Protein AF-A0AA39A4P2-F1 (afdb_monomer_lite)

Organism: Vitis rotundifolia (NCBI:txid103349)

Structure (mmCIF, N/CA/C/O backbone):
data_AF-A0AA39A4P2-F1
#
_entry.id   AF-A0AA39A4P2-F1
#
loop_
_atom_site.group_PDB
_atom_site.id
_atom_site.type_symbol
_atom_site.label_atom_id
_atom_site.label_alt_id
_atom_site.label_comp_id
_atom_site.label_asym_id
_atom_site.label_entity_id
_atom_site.label_seq_id
_atom_site.pdbx_PDB_ins_code
_atom_site.Cartn_x
_atom_site.Cartn_y
_atom_site.Cartn_z
_atom_site.occupancy
_atom_site.B_iso_or_equiv
_atom_site.auth_seq_id
_atom_site.auth_comp_id
_atom_site.auth_asym_id
_atom_site.auth_atom_id
_atom_site.pdbx_PDB_model_num
ATOM 1 N N . MET A 1 1 ? -2.783 -10.469 8.523 1.00 58.12 1 MET A N 1
ATOM 2 C CA . MET A 1 1 ? -2.755 -9.019 8.217 1.00 58.12 1 MET A CA 1
ATOM 3 C C . MET A 1 1 ? -4.142 -8.378 8.127 1.00 58.12 1 MET A C 1
ATOM 5 O O . MET A 1 1 ? -4.598 -7.917 9.160 1.00 58.12 1 MET A O 1
ATOM 9 N N . ILE A 1 2 ? -4.886 -8.403 7.005 1.00 57.28 2 ILE A N 1
ATOM 10 C CA . ILE A 1 2 ? -6.237 -7.767 6.933 1.00 57.28 2 ILE A CA 1
ATOM 11 C C . ILE A 1 2 ? -7.222 -8.334 7.978 1.00 57.28 2 ILE A C 1
ATOM 13 O O . ILE A 1 2 ? -8.041 -7.609 8.536 1.00 57.28 2 ILE A O 1
ATOM 17 N N . ARG A 1 3 ? -7.123 -9.636 8.284 1.00 59.03 3 ARG A N 1
ATOM 18 C CA . ARG A 1 3 ? -7.961 -10.296 9.301 1.00 59.03 3 ARG A CA 1
ATOM 19 C C . ARG A 1 3 ? -7.641 -9.874 10.743 1.00 59.03 3 ARG A C 1
ATOM 21 O O . ARG A 1 3 ? -8.541 -9.903 11.569 1.00 59.03 3 ARG A O 1
ATOM 28 N N . GLU A 1 4 ? -6.407 -9.458 11.032 1.00 60.88 4 GLU A N 1
ATOM 29 C CA . GLU A 1 4 ? -5.951 -9.112 12.393 1.00 60.88 4 GLU A CA 1
ATOM 30 C C . GLU A 1 4 ? -6.353 -7.691 12.810 1.00 60.88 4 GLU A C 1
ATOM 32 O O . GLU A 1 4 ? -6.539 -7.425 13.996 1.00 60.88 4 GLU A O 1
ATOM 37 N N . LEU A 1 5 ? -6.576 -6.792 11.844 1.00 60.28 5 LEU A N 1
ATOM 38 C CA . LEU A 1 5 ? -7.056 -5.432 12.112 1.00 60.28 5 LEU A CA 1
ATOM 39 C C . LEU A 1 5 ? -8.483 -5.405 12.683 1.00 60.28 5 LEU A C 1
ATOM 41 O O . LEU A 1 5 ? -8.839 -4.479 13.400 1.00 60.28 5 LEU A O 1
ATOM 45 N N . LYS A 1 6 ? -9.304 -6.425 12.410 1.00 60.50 6 LYS A N 1
ATOM 46 C CA . LYS A 1 6 ? -10.720 -6.453 12.821 1.00 60.50 6 LYS A CA 1
ATOM 47 C C . LYS A 1 6 ? -10.954 -6.947 14.255 1.00 60.50 6 LYS A C 1
ATOM 49 O O . LYS A 1 6 ? -12.082 -6.903 14.734 1.00 60.50 6 LYS A O 1
ATOM 54 N N . THR A 1 7 ? -9.918 -7.429 14.940 1.00 60.94 7 THR A N 1
ATOM 55 C CA . THR A 1 7 ? -10.054 -8.185 16.200 1.00 60.94 7 THR A CA 1
ATOM 56 C C . THR A 1 7 ? -10.078 -7.338 17.479 1.00 60.94 7 THR A C 1
ATOM 58 O O . THR A 1 7 ? -10.344 -7.882 18.545 1.00 60.94 7 THR A O 1
ATOM 61 N N . SER A 1 8 ? -9.827 -6.026 17.416 1.00 59.19 8 SER A N 1
ATOM 62 C CA . SER A 1 8 ? -9.662 -5.175 18.612 1.00 59.19 8 SER A CA 1
ATOM 63 C C . SER A 1 8 ? -10.935 -4.467 19.100 1.00 59.19 8 SER A C 1
ATOM 65 O O . SER A 1 8 ? -10.866 -3.692 20.049 1.00 59.19 8 SER A O 1
ATOM 67 N N . GLY A 1 9 ? -12.096 -4.677 18.468 1.00 63.56 9 GLY A N 1
ATOM 68 C CA . GLY A 1 9 ? -13.331 -3.941 18.799 1.00 63.56 9 GLY A CA 1
ATOM 69 C C . GLY A 1 9 ? -13.289 -2.443 18.450 1.00 63.56 9 GLY A C 1
ATOM 70 O O . GLY A 1 9 ? -14.295 -1.752 18.592 1.00 63.56 9 GLY A O 1
ATOM 71 N N . HIS A 1 10 ? -12.152 -1.948 17.953 1.00 71.12 10 HIS A N 1
ATOM 72 C CA . HIS A 1 10 ? -11.970 -0.608 17.417 1.00 71.12 10 HIS A CA 1
ATOM 73 C C . HIS A 1 10 ? -12.030 -0.663 15.887 1.00 71.12 10 HIS A C 1
ATOM 75 O O . HIS A 1 10 ? -11.309 -1.437 15.257 1.00 71.12 10 HIS A O 1
ATOM 81 N N . VAL A 1 11 ? -12.904 0.143 15.283 1.00 79.00 11 VAL A N 1
ATOM 82 C CA . VAL A 1 11 ? -12.991 0.264 13.823 1.00 79.00 11 VAL A CA 1
ATOM 83 C C . VAL A 1 11 ? -11.911 1.242 13.373 1.00 79.00 11 VAL A C 1
ATOM 85 O O . VAL A 1 11 ? -12.052 2.445 13.566 1.00 79.00 11 VAL A O 1
ATOM 88 N N . PHE A 1 12 ? -10.827 0.720 12.801 1.00 81.75 12 PHE A N 1
ATOM 89 C CA . PHE A 1 12 ? -9.806 1.544 12.153 1.00 81.75 12 PHE A CA 1
ATOM 90 C C . PHE A 1 12 ? -10.390 2.261 10.934 1.00 81.75 12 PHE A C 1
ATOM 92 O O . PHE A 1 12 ? -11.126 1.634 10.164 1.00 81.75 12 PHE A O 1
ATOM 99 N N . THR A 1 13 ? -10.021 3.528 10.728 1.00 89.44 13 THR A N 1
ATOM 100 C CA . THR A 1 13 ? -10.366 4.256 9.496 1.00 89.44 13 THR A CA 1
ATOM 101 C C . THR A 1 13 ? -9.655 3.640 8.294 1.00 89.44 13 THR A C 1
ATOM 103 O O . THR A 1 13 ? -8.634 2.962 8.450 1.00 89.44 13 THR A O 1
ATOM 106 N N . ASP A 1 14 ? -10.171 3.877 7.090 1.00 89.31 14 ASP A N 1
ATOM 107 C CA . ASP A 1 14 ? -9.571 3.348 5.862 1.00 89.31 14 ASP A CA 1
ATOM 108 C C . ASP A 1 14 ? -8.105 3.786 5.726 1.00 89.31 14 ASP A C 1
ATOM 110 O O . ASP A 1 14 ? -7.240 2.958 5.441 1.00 89.31 14 ASP A O 1
ATOM 114 N N . GLU A 1 15 ? -7.791 5.039 6.068 1.00 90.06 15 GLU A N 1
ATOM 115 C CA . GLU A 1 15 ? -6.425 5.565 6.052 1.00 90.06 15 GLU A CA 1
ATOM 116 C C . GLU A 1 15 ? -5.505 4.841 7.042 1.00 90.06 15 GLU A C 1
ATOM 118 O O . GLU A 1 15 ? -4.371 4.508 6.700 1.00 90.06 15 GLU A O 1
ATOM 123 N N . GLN A 1 16 ? -5.985 4.543 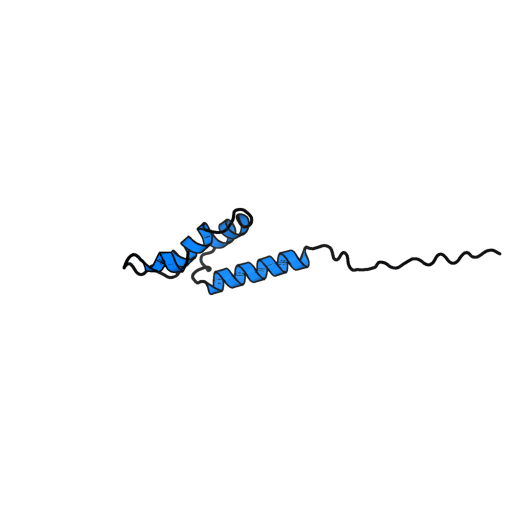8.254 1.00 90.56 16 GLN A N 1
ATOM 124 C CA . GLN A 1 16 ? -5.201 3.798 9.245 1.00 90.56 16 GLN A CA 1
ATOM 125 C C . GLN A 1 16 ? -4.910 2.374 8.764 1.00 90.56 16 GLN A C 1
ATOM 127 O O . GLN A 1 16 ? -3.801 1.864 8.933 1.00 90.56 16 GLN A O 1
ATOM 132 N N . GLN A 1 17 ? -5.897 1.719 8.150 1.00 91.56 17 GLN A N 1
ATOM 133 C CA . GLN A 1 17 ? -5.707 0.379 7.604 1.00 91.56 17 GLN A CA 1
ATOM 134 C C . GLN A 1 17 ? -4.726 0.394 6.425 1.00 91.56 17 GLN A C 1
ATOM 136 O O . GLN A 1 17 ? -3.858 -0.476 6.338 1.00 91.56 17 GLN A O 1
ATOM 141 N N . VAL A 1 18 ? -4.826 1.395 5.549 1.00 93.25 18 VAL A N 1
ATOM 142 C CA . VAL A 1 18 ? -3.901 1.627 4.432 1.00 93.25 18 VAL A CA 1
ATOM 143 C C . VAL A 1 18 ? -2.475 1.848 4.929 1.00 93.25 18 VAL A C 1
ATOM 145 O O . VAL A 1 18 ? -1.555 1.206 4.425 1.00 93.25 18 VAL A O 1
ATOM 148 N N . GLU A 1 19 ? -2.277 2.667 5.962 1.00 92.94 19 GLU A N 1
ATOM 149 C CA . GLU A 1 19 ? -0.956 2.920 6.541 1.00 92.94 19 GLU A CA 1
ATOM 150 C C . GLU A 1 19 ? -0.324 1.637 7.104 1.00 92.94 19 GLU A C 1
ATOM 152 O O . GLU A 1 19 ? 0.858 1.365 6.869 1.00 92.94 19 GLU A O 1
ATOM 157 N N . VAL A 1 20 ? -1.110 0.803 7.796 1.00 92.19 20 VAL A N 1
ATOM 158 C CA . VAL A 1 20 ? -0.642 -0.505 8.285 1.00 92.19 20 VAL A CA 1
ATOM 159 C C . VAL A 1 20 ? -0.242 -1.414 7.124 1.00 92.19 20 VAL A C 1
ATOM 161 O O . VAL A 1 20 ? 0.799 -2.069 7.192 1.00 92.19 20 VAL A O 1
ATOM 164 N N . 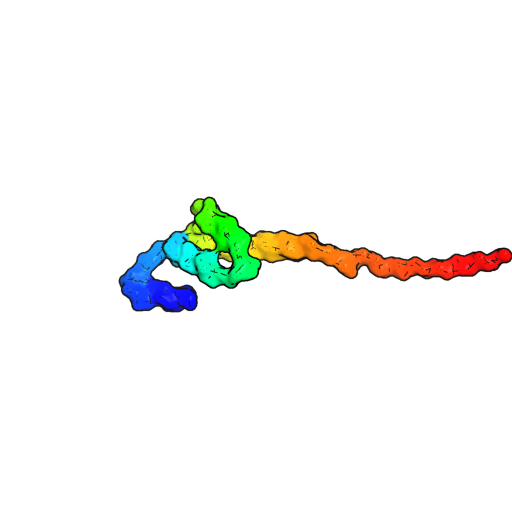VAL A 1 21 ? -1.036 -1.449 6.051 1.00 92.88 21 VAL A N 1
ATOM 165 C CA . VAL A 1 21 ? -0.719 -2.249 4.861 1.00 92.88 21 VAL A CA 1
ATOM 166 C C . VAL A 1 21 ? 0.581 -1.771 4.216 1.00 92.88 21 VAL A C 1
ATOM 168 O O . VAL A 1 21 ? 1.461 -2.596 3.976 1.00 92.88 21 VAL A O 1
ATOM 171 N N . ILE A 1 22 ? 0.755 -0.465 4.004 1.00 94.62 22 ILE A N 1
ATOM 172 C CA . ILE A 1 22 ? 1.973 0.101 3.405 1.00 94.62 22 ILE A CA 1
ATOM 173 C C . ILE A 1 22 ? 3.206 -0.246 4.251 1.00 94.62 22 ILE A C 1
ATOM 175 O O . ILE A 1 22 ? 4.192 -0.754 3.722 1.00 94.62 22 ILE A O 1
ATOM 179 N N . LYS A 1 23 ? 3.142 -0.063 5.576 1.00 93.25 23 LYS A N 1
ATOM 180 C CA . LYS A 1 23 ? 4.258 -0.375 6.490 1.00 93.25 23 LYS A CA 1
ATOM 181 C C . LYS A 1 23 ? 4.600 -1.863 6.564 1.00 93.25 23 LYS A C 1
ATOM 183 O O . LYS A 1 23 ? 5.693 -2.218 6.995 1.00 93.25 23 LYS A O 1
ATOM 188 N N . SER A 1 24 ? 3.674 -2.731 6.172 1.00 93.50 24 SER A N 1
ATOM 189 C CA . SER A 1 24 ? 3.859 -4.181 6.210 1.00 93.50 24 SER A CA 1
ATOM 190 C C . SER A 1 24 ? 4.487 -4.785 4.961 1.00 93.50 24 SER A C 1
ATOM 192 O O . SER A 1 24 ? 4.728 -5.995 4.918 1.00 93.50 24 SER A O 1
ATOM 194 N N . LEU A 1 25 ? 4.722 -3.973 3.930 1.00 94.31 25 LEU A N 1
ATOM 195 C CA . LEU A 1 25 ? 5.254 -4.473 2.675 1.00 94.31 25 LEU A CA 1
ATOM 196 C C . LEU A 1 25 ? 6.664 -5.063 2.853 1.00 94.31 25 LEU A C 1
ATOM 198 O O . LEU A 1 25 ? 7.441 -4.601 3.692 1.00 94.31 25 LEU A O 1
ATOM 202 N N . PRO A 1 26 ? 7.024 -6.087 2.055 1.00 94.00 26 PRO A N 1
ATOM 203 C CA . PRO A 1 26 ? 8.362 -6.663 2.091 1.00 94.00 26 PRO A CA 1
ATOM 204 C C . PRO A 1 26 ? 9.444 -5.625 1.776 1.00 94.00 26 PRO A C 1
ATOM 206 O O . PRO A 1 26 ? 9.218 -4.701 1.000 1.00 94.00 26 PRO A O 1
ATOM 209 N N . LYS A 1 27 ? 10.669 -5.843 2.274 1.00 93.25 27 LYS A N 1
ATOM 210 C CA . LYS A 1 27 ? 11.819 -4.950 2.019 1.00 93.25 27 LYS A CA 1
ATOM 211 C C . LYS A 1 27 ? 12.107 -4.708 0.532 1.00 93.25 27 LYS A C 1
ATOM 213 O O . LYS A 1 27 ? 12.580 -3.641 0.173 1.00 93.25 27 LYS A O 1
ATOM 218 N N . SER A 1 28 ? 11.792 -5.665 -0.344 1.00 93.00 28 SER A N 1
ATOM 219 C CA . SER A 1 28 ? 11.931 -5.500 -1.802 1.00 93.00 28 SER A CA 1
ATOM 220 C C . SER A 1 28 ? 11.057 -4.383 -2.387 1.00 93.00 28 SER A C 1
ATOM 222 O O . SER A 1 28 ? 11.242 -4.011 -3.539 1.00 93.00 28 SER A O 1
ATOM 224 N N . TRP A 1 29 ? 10.097 -3.878 -1.612 1.00 95.19 29 TRP A N 1
ATOM 225 C CA . TRP A 1 29 ? 9.169 -2.814 -1.973 1.00 95.19 29 TRP A CA 1
ATOM 226 C C . TRP A 1 29 ? 9.418 -1.525 -1.181 1.00 95.19 29 TRP A C 1
ATOM 228 O O . TRP A 1 29 ? 8.539 -0.672 -1.124 1.00 95.19 29 TRP A O 1
ATOM 238 N N . GLU A 1 30 ? 10.591 -1.356 -0.564 1.00 95.19 30 GLU A N 1
ATOM 239 C CA . GLU A 1 30 ? 10.921 -0.177 0.250 1.00 95.19 30 GLU A CA 1
ATOM 240 C C . GLU A 1 30 ? 10.708 1.147 -0.505 1.00 95.19 30 GLU A C 1
ATOM 242 O O . GLU A 1 30 ? 10.163 2.097 0.056 1.00 95.19 30 GLU A O 1
ATOM 247 N N . HIS A 1 31 ? 11.020 1.198 -1.804 1.00 93.81 31 HIS A N 1
ATOM 248 C CA . HIS A 1 31 ? 10.744 2.380 -2.627 1.00 93.81 31 HIS A CA 1
ATOM 249 C C . HIS A 1 31 ? 9.243 2.666 -2.754 1.00 93.81 31 HIS A C 1
ATOM 251 O O . HIS A 1 31 ? 8.833 3.821 -2.695 1.00 93.81 31 HIS A O 1
ATOM 257 N N . MET A 1 32 ? 8.410 1.628 -2.873 1.00 95.06 32 MET A N 1
ATOM 258 C CA . MET A 1 32 ? 6.953 1.770 -2.896 1.00 95.06 32 MET A CA 1
ATOM 259 C C . MET A 1 32 ? 6.403 2.192 -1.536 1.00 95.06 32 MET A C 1
ATOM 261 O O . MET A 1 32 ? 5.495 3.020 -1.490 1.00 95.06 32 MET A O 1
ATOM 265 N N . VAL A 1 33 ? 6.974 1.688 -0.436 1.00 95.56 33 VAL A N 1
ATOM 266 C CA . VAL A 1 33 ? 6.628 2.132 0.923 1.00 95.56 33 VAL A CA 1
ATOM 267 C C . VAL A 1 33 ? 6.859 3.633 1.054 1.00 95.56 33 VAL A C 1
ATOM 269 O O . VAL A 1 33 ? 5.945 4.356 1.450 1.00 95.56 33 VAL A O 1
ATOM 272 N N . VAL A 1 34 ? 8.041 4.118 0.666 1.00 94.50 34 VAL A N 1
ATOM 273 C CA . VAL A 1 34 ? 8.366 5.551 0.692 1.00 94.50 34 VAL A CA 1
ATOM 274 C C . VAL A 1 34 ? 7.413 6.337 -0.211 1.00 94.50 34 VAL A C 1
ATOM 276 O O . VAL A 1 34 ? 6.825 7.316 0.243 1.00 94.50 34 VAL A O 1
ATOM 279 N N . ASN A 1 35 ? 7.190 5.893 -1.449 1.00 92.81 35 ASN A N 1
ATOM 280 C CA . ASN A 1 35 ? 6.333 6.605 -2.399 1.00 92.81 35 ASN A CA 1
ATOM 281 C C . ASN A 1 35 ? 4.876 6.721 -1.928 1.00 92.81 35 ASN A C 1
ATOM 283 O O . ASN A 1 35 ? 4.273 7.780 -2.075 1.00 92.81 35 ASN A O 1
ATOM 287 N N . MET A 1 36 ? 4.301 5.656 -1.363 1.00 95.25 36 MET A N 1
ATOM 288 C CA . MET A 1 36 ? 2.905 5.663 -0.914 1.00 95.25 36 MET A CA 1
ATOM 289 C C . MET A 1 36 ? 2.718 6.379 0.428 1.00 95.25 36 MET A C 1
ATOM 291 O O . MET A 1 36 ? 1.709 7.048 0.607 1.00 95.25 36 MET A O 1
ATOM 295 N N . THR A 1 37 ? 3.688 6.300 1.347 1.00 92.19 37 THR A N 1
ATOM 296 C CA . THR A 1 37 ? 3.582 6.928 2.683 1.00 92.19 37 THR A CA 1
ATOM 297 C C . THR A 1 37 ? 3.502 8.456 2.610 1.00 92.19 37 THR A C 1
ATOM 299 O O . THR A 1 37 ? 2.817 9.076 3.415 1.00 92.19 37 THR A O 1
ATOM 302 N N . HIS A 1 38 ? 4.181 9.074 1.640 1.00 89.75 38 HIS A N 1
ATOM 303 C CA . HIS A 1 38 ? 4.186 10.532 1.465 1.00 89.75 38 HIS A CA 1
ATOM 304 C C . HIS A 1 38 ? 3.105 11.028 0.493 1.00 89.75 38 HIS A C 1
ATOM 306 O O . HIS A 1 38 ? 3.020 12.225 0.224 1.00 89.75 38 HIS A O 1
ATOM 312 N N . ASN A 1 39 ? 2.300 10.126 -0.070 1.00 92.81 39 ASN A N 1
ATOM 313 C CA . ASN A 1 39 ? 1.289 10.475 -1.053 1.00 92.81 39 ASN A CA 1
ATOM 314 C C . ASN A 1 39 ? -0.092 10.565 -0.393 1.00 92.81 39 ASN A C 1
ATOM 316 O O . ASN A 1 39 ? -0.771 9.559 -0.205 1.00 92.81 39 ASN A O 1
ATOM 320 N N . GLU A 1 40 ? -0.545 11.792 -0.123 1.00 90.75 40 GLU A N 1
ATOM 321 C CA . GLU A 1 40 ? -1.844 12.071 0.508 1.00 90.75 40 GLU A CA 1
ATOM 322 C C . GLU A 1 40 ? -3.057 11.553 -0.287 1.00 90.75 40 GLU A C 1
ATOM 324 O O . GLU A 1 40 ? -4.160 11.465 0.254 1.00 90.75 40 GLU A O 1
ATOM 329 N N . SER A 1 41 ? -2.881 11.204 -1.568 1.00 92.69 41 SER A N 1
ATOM 330 C CA . SER A 1 41 ? -3.941 10.603 -2.387 1.00 92.69 41 SER A CA 1
ATOM 331 C C . SER A 1 41 ? -4.146 9.106 -2.132 1.00 92.69 41 SER A C 1
ATOM 333 O O . SER A 1 41 ? -5.139 8.552 -2.599 1.00 92.69 41 SER A O 1
ATOM 335 N N . VAL A 1 42 ? -3.245 8.444 -1.396 1.00 93.94 42 VAL A N 1
ATOM 336 C CA . VAL A 1 42 ? -3.344 7.018 -1.057 1.00 93.94 42 VAL A CA 1
ATOM 337 C C . VAL A 1 42 ? -4.139 6.869 0.237 1.00 93.94 42 VAL A C 1
ATOM 339 O O . VAL A 1 42 ? -3.580 6.817 1.327 1.00 93.94 42 VAL A O 1
ATOM 342 N N . LYS A 1 43 ? -5.469 6.829 0.109 1.00 94.12 43 LYS A N 1
ATOM 343 C CA . LYS A 1 43 ? -6.396 6.726 1.253 1.00 94.12 43 LYS A CA 1
ATOM 344 C C . LYS A 1 43 ? -7.182 5.427 1.291 1.00 94.12 43 LYS A C 1
ATOM 346 O O . LYS A 1 43 ? -7.685 5.050 2.342 1.00 94.12 43 LYS A O 1
ATOM 351 N N . THR A 1 44 ? -7.276 4.731 0.160 1.00 94.50 44 THR A N 1
ATOM 352 C CA . THR A 1 44 ? -8.021 3.476 0.040 1.00 94.50 44 THR A CA 1
ATOM 353 C C . THR A 1 44 ? -7.142 2.348 -0.488 1.00 94.50 44 THR A C 1
ATOM 355 O O . THR A 1 44 ? -6.096 2.573 -1.105 1.00 94.50 44 THR A O 1
ATOM 358 N N . PHE A 1 45 ? -7.589 1.105 -0.297 1.00 93.56 45 PHE A N 1
ATOM 359 C CA . PHE A 1 45 ? -6.905 -0.057 -0.867 1.00 93.56 45 PHE A CA 1
ATOM 360 C C . PHE A 1 45 ? -6.859 -0.027 -2.398 1.00 93.56 45 PHE A C 1
ATOM 362 O O . PHE A 1 45 ? -5.858 -0.450 -2.967 1.00 93.56 45 PHE A O 1
ATOM 369 N N . ASP A 1 46 ? -7.859 0.549 -3.067 1.00 95.12 46 ASP A N 1
ATOM 370 C CA . ASP A 1 46 ? -7.839 0.708 -4.527 1.00 95.12 46 ASP A CA 1
ATOM 371 C C . ASP A 1 46 ? -6.678 1.600 -4.984 1.00 95.12 46 ASP A C 1
ATOM 373 O O . ASP A 1 46 ? -6.071 1.369 -6.030 1.00 95.12 46 ASP A O 1
ATOM 377 N N . ASN A 1 47 ? -6.316 2.612 -4.187 1.00 94.69 47 ASN A N 1
ATOM 378 C CA . ASN A 1 47 ? -5.151 3.442 -4.487 1.00 94.69 47 ASN A CA 1
ATOM 379 C C . ASN A 1 47 ? -3.849 2.643 -4.367 1.00 94.69 47 ASN A C 1
ATOM 381 O O . ASN A 1 47 ? -2.971 2.800 -5.214 1.00 94.69 47 ASN A O 1
ATOM 385 N N . ILE A 1 48 ? -3.745 1.770 -3.359 1.00 94.31 48 ILE A N 1
ATOM 386 C CA . ILE A 1 48 ? -2.601 0.864 -3.199 1.00 94.31 48 ILE A CA 1
ATOM 387 C C . ILE A 1 48 ? -2.502 -0.089 -4.398 1.00 94.31 48 ILE A C 1
ATOM 389 O O . ILE A 1 48 ? -1.429 -0.226 -4.982 1.00 94.31 48 ILE A O 1
ATOM 393 N N . VAL A 1 49 ? -3.613 -0.727 -4.788 1.00 95.38 49 VAL A N 1
ATOM 394 C CA . VAL A 1 49 ? -3.656 -1.665 -5.924 1.00 95.38 49 VAL A CA 1
ATOM 395 C C . VAL A 1 49 ? -3.178 -0.983 -7.202 1.00 95.38 49 VAL A C 1
ATOM 397 O O . VAL A 1 49 ? -2.249 -1.475 -7.838 1.00 95.38 49 VAL A O 1
ATOM 400 N N . ARG A 1 50 ? -3.712 0.202 -7.515 1.00 95.88 50 ARG A N 1
ATOM 401 C CA . ARG A 1 50 ? -3.293 0.978 -8.690 1.00 95.88 50 ARG A CA 1
ATOM 402 C C . ARG A 1 50 ? -1.796 1.301 -8.682 1.00 95.88 50 ARG A C 1
ATOM 404 O O . ARG A 1 50 ? -1.145 1.261 -9.720 1.00 95.88 50 ARG A O 1
ATOM 411 N N . HIS A 1 51 ? -1.230 1.618 -7.518 1.00 95.06 51 HIS A N 1
ATOM 412 C CA . HIS A 1 51 ? 0.208 1.858 -7.386 1.00 95.06 51 HIS A CA 1
ATOM 413 C C . HIS A 1 51 ? 1.039 0.606 -7.716 1.00 95.06 51 HIS A C 1
ATOM 415 O O . HIS A 1 51 ? 2.074 0.721 -8.373 1.00 95.06 51 HIS A O 1
ATOM 421 N N . PHE A 1 52 ? 0.583 -0.583 -7.315 1.00 94.12 52 PHE A N 1
ATOM 422 C CA . PHE A 1 52 ? 1.236 -1.844 -7.675 1.00 94.12 52 PHE A CA 1
ATOM 423 C C . PHE A 1 52 ? 1.107 -2.199 -9.155 1.00 94.12 52 PHE A C 1
ATOM 425 O O . PHE A 1 52 ? 2.065 -2.712 -9.735 1.00 94.12 52 PHE A O 1
ATOM 432 N N . GLU A 1 53 ? -0.040 -1.924 -9.770 1.00 95.56 53 GLU A N 1
ATOM 433 C CA . GLU A 1 53 ? -0.246 -2.123 -11.209 1.00 95.56 53 GLU A CA 1
ATOM 434 C C . GLU A 1 53 ? 0.734 -1.269 -12.018 1.00 95.56 53 GLU A C 1
ATOM 436 O O . GLU A 1 53 ? 1.497 -1.804 -12.821 1.00 95.56 53 GLU A O 1
ATOM 441 N N . LEU A 1 54 ? 0.815 0.031 -11.717 1.00 94.12 54 LEU A N 1
ATOM 442 C CA . LEU A 1 54 ? 1.736 0.956 -12.388 1.00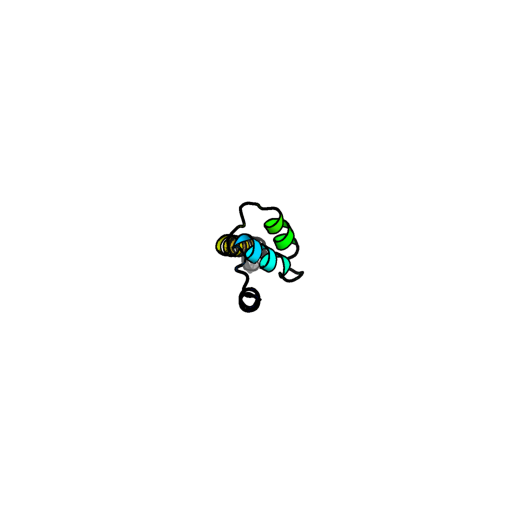 94.12 54 LEU A CA 1
ATOM 443 C C . LEU A 1 54 ? 3.206 0.560 -12.210 1.00 94.12 54 LEU A C 1
ATOM 445 O O . LEU A 1 54 ? 4.001 0.643 -13.146 1.00 94.12 54 LEU A O 1
ATOM 449 N N . GLU A 1 55 ? 3.587 0.112 -11.015 1.00 93.56 55 GLU A N 1
ATOM 450 C CA . GLU A 1 55 ? 4.956 -0.335 -10.761 1.00 93.56 55 GLU A CA 1
ATOM 451 C C . GLU A 1 55 ? 5.270 -1.643 -11.500 1.00 93.56 55 GLU A C 1
ATOM 453 O O . GLU A 1 55 ? 6.373 -1.827 -12.016 1.00 93.56 55 GLU A O 1
ATOM 458 N N . THR A 1 56 ? 4.282 -2.529 -11.626 1.00 92.31 56 THR A N 1
ATOM 459 C CA . THR A 1 56 ? 4.399 -3.751 -12.425 1.00 92.31 56 THR A CA 1
ATOM 460 C C . THR A 1 56 ? 4.576 -3.417 -13.905 1.00 92.31 56 THR A C 1
ATOM 462 O O . THR A 1 56 ? 5.491 -3.945 -14.536 1.00 92.31 56 THR A O 1
ATOM 465 N N . GLU A 1 57 ? 3.773 -2.505 -14.457 1.00 93.69 57 GLU A N 1
ATOM 466 C CA . GLU A 1 57 ? 3.916 -2.017 -15.835 1.00 93.69 57 GLU A CA 1
ATOM 467 C C . GLU A 1 57 ? 5.295 -1.393 -16.073 1.00 93.69 57 GLU A C 1
ATOM 469 O O . GLU A 1 57 ? 5.972 -1.735 -17.046 1.00 93.69 57 GLU A O 1
ATOM 474 N N . ARG A 1 58 ? 5.766 -0.548 -15.146 1.00 92.25 58 ARG A N 1
ATOM 475 C CA . ARG A 1 58 ? 7.107 0.052 -15.203 1.00 92.25 58 ARG A CA 1
ATOM 476 C C . ARG A 1 58 ? 8.191 -1.017 -15.293 1.00 92.25 58 ARG A C 1
ATOM 478 O O . ARG A 1 58 ? 9.097 -0.906 -16.119 1.00 92.25 58 ARG A O 1
ATOM 485 N N . LEU A 1 59 ? 8.103 -2.056 -14.464 1.00 89.12 59 LEU A N 1
ATOM 486 C CA . LEU A 1 59 ? 9.048 -3.171 -14.484 1.00 89.12 59 LEU A CA 1
ATOM 487 C C . LEU A 1 59 ? 8.938 -3.994 -15.770 1.00 89.12 59 LEU A C 1
ATOM 489 O O . LEU A 1 59 ? 9.958 -4.436 -16.290 1.00 89.12 59 LEU A O 1
ATOM 493 N N . MET A 1 60 ? 7.734 -4.180 -16.316 1.00 88.25 60 MET A N 1
ATOM 494 C CA . MET A 1 60 ? 7.543 -4.886 -17.584 1.00 88.25 60 MET A CA 1
ATOM 495 C C . MET A 1 60 ? 8.173 -4.142 -18.763 1.00 88.25 60 MET A C 1
ATOM 497 O O . MET A 1 60 ? 8.817 -4.789 -19.585 1.00 88.25 60 MET A O 1
ATOM 501 N N . VAL A 1 61 ? 8.031 -2.815 -18.821 1.00 85.12 61 VAL A N 1
ATOM 502 C CA . VAL A 1 61 ? 8.618 -1.960 -19.869 1.00 85.12 61 VAL A CA 1
ATOM 503 C C . VAL A 1 61 ? 10.135 -1.833 -19.715 1.00 85.12 61 VAL A C 1
ATOM 505 O O . VAL A 1 61 ? 10.853 -1.763 -20.707 1.00 85.12 61 VAL A O 1
ATOM 508 N N . ALA A 1 62 ? 10.639 -1.818 -18.479 1.00 77.44 62 ALA A N 1
ATOM 509 C CA . ALA A 1 62 ? 12.068 -1.700 -18.197 1.00 77.44 62 ALA A CA 1
ATOM 510 C C . ALA A 1 62 ? 12.858 -3.000 -18.420 1.00 77.44 62 ALA A C 1
ATOM 512 O O . ALA A 1 62 ? 14.090 -2.962 -18.429 1.00 77.44 62 ALA A O 1
ATOM 513 N N . ARG A 1 63 ? 12.192 -4.152 -18.594 1.00 70.31 63 ARG A N 1
ATOM 514 C CA . ARG A 1 63 ? 12.888 -5.373 -19.012 1.00 70.31 63 ARG A CA 1
ATOM 515 C C . ARG A 1 63 ? 13.409 -5.171 -20.437 1.00 70.31 63 ARG A C 1
ATOM 517 O O . ARG A 1 63 ? 12.608 -4.848 -21.315 1.00 70.31 63 ARG A O 1
ATOM 524 N N . PRO A 1 64 ? 14.716 -5.378 -20.696 1.00 56.25 64 PRO A N 1
ATOM 525 C CA . PRO A 1 64 ? 15.213 -5.426 -22.059 1.00 56.25 64 PRO A CA 1
ATOM 526 C C . PRO A 1 64 ? 14.379 -6.450 -22.820 1.00 56.25 64 PRO A C 1
ATOM 528 O O . PRO A 1 64 ? 14.162 -7.564 -22.336 1.00 56.25 64 PRO A O 1
ATOM 531 N N . ILE A 1 65 ? 13.877 -6.065 -23.989 1.00 59.88 65 ILE A N 1
ATOM 532 C CA . ILE A 1 65 ? 13.209 -6.991 -24.893 1.00 59.88 65 ILE A CA 1
ATOM 533 C C . ILE A 1 65 ? 14.299 -7.943 -25.410 1.00 59.88 65 ILE A C 1
ATOM 535 O O . ILE A 1 65 ? 14.835 -7.753 -26.495 1.00 59.88 65 ILE A O 1
ATOM 539 N N . GLU A 1 66 ? 14.643 -8.981 -24.646 1.00 53.41 66 GLU A N 1
ATOM 540 C CA . GLU A 1 66 ? 15.543 -10.061 -25.091 1.00 53.41 66 GLU A CA 1
ATOM 541 C C . GLU A 1 66 ? 14.930 -10.88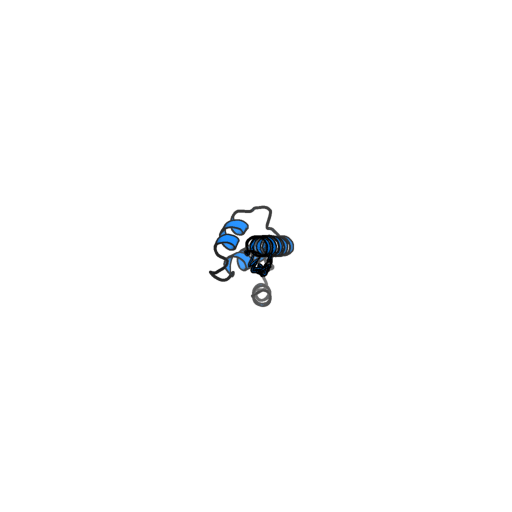7 -26.241 1.00 53.41 66 GLU A C 1
ATOM 543 O O . GLU A 1 66 ? 15.544 -11.816 -26.753 1.00 53.41 66 GLU A O 1
ATOM 548 N N . GLN A 1 67 ? 13.719 -10.542 -26.686 1.00 53.88 67 GLN A N 1
ATOM 549 C CA . GLN A 1 67 ? 13.006 -11.206 -27.775 1.00 53.88 67 GLN A CA 1
ATOM 550 C C . GLN A 1 67 ? 12.938 -10.387 -29.077 1.00 53.88 67 GLN A C 1
ATOM 552 O O . GLN A 1 67 ? 12.255 -10.795 -30.013 1.00 53.88 67 GLN A O 1
ATOM 557 N N . ALA A 1 68 ? 13.646 -9.258 -29.184 1.00 53.19 68 ALA A N 1
ATOM 558 C CA . ALA A 1 68 ? 13.721 -8.487 -30.423 1.00 53.19 68 ALA A CA 1
ATOM 559 C C . ALA A 1 68 ? 15.025 -8.812 -31.175 1.00 53.19 68 ALA A C 1
ATOM 561 O O . ALA A 1 68 ? 16.084 -8.279 -30.865 1.00 53.19 68 ALA A O 1
ATOM 562 N N . HIS A 1 69 ? 14.896 -9.661 -32.201 1.00 51.62 69 HIS A N 1
ATOM 563 C CA . HIS A 1 69 ? 15.874 -9.964 -33.259 1.00 51.62 69 HIS A CA 1
ATOM 564 C C . HIS A 1 69 ? 17.098 -10.834 -32.905 1.00 51.62 69 HIS A C 1
ATOM 566 O O . HIS A 1 69 ? 18.237 -10.377 -32.929 1.00 51.62 69 HIS A O 1
ATOM 572 N N . VAL A 1 70 ? 16.887 -12.153 -32.825 1.00 53.41 70 VAL A N 1
ATOM 573 C CA . VAL A 1 70 ? 17.844 -13.085 -33.452 1.00 53.41 70 VAL A CA 1
ATOM 574 C C . VAL A 1 70 ? 17.520 -13.110 -34.948 1.00 53.41 70 VAL A C 1
ATOM 576 O O . VAL A 1 70 ? 16.715 -13.909 -35.413 1.00 53.41 70 VAL A O 1
ATOM 579 N N . VAL A 1 71 ? 18.084 -12.170 -35.709 1.00 53.16 71 VAL A N 1
ATOM 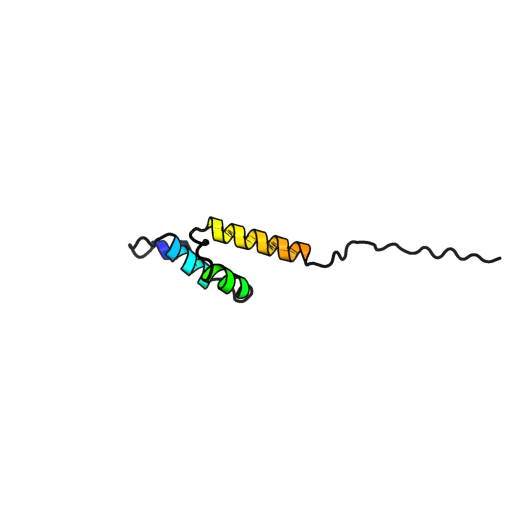580 C CA . VAL A 1 71 ? 18.237 -12.351 -37.159 1.00 53.16 71 VAL A CA 1
ATOM 581 C C . VAL A 1 71 ? 19.542 -13.106 -37.336 1.00 53.16 71 VAL A C 1
ATOM 583 O O . VAL A 1 71 ? 20.622 -12.532 -37.206 1.00 53.16 71 VAL A O 1
ATOM 586 N N . GLU A 1 72 ? 19.443 -14.411 -37.583 1.00 48.53 72 GLU A N 1
ATOM 587 C CA . GLU A 1 72 ? 20.554 -15.178 -38.134 1.00 48.53 72 GLU A CA 1
ATOM 588 C C . GLU A 1 72 ? 20.976 -14.516 -39.451 1.00 48.53 72 GLU A C 1
ATOM 590 O O . GLU A 1 72 ? 20.271 -14.559 -40.460 1.00 48.53 72 GLU A O 1
ATOM 595 N N . SER A 1 73 ? 22.130 -13.853 -39.428 1.00 46.91 73 SER A 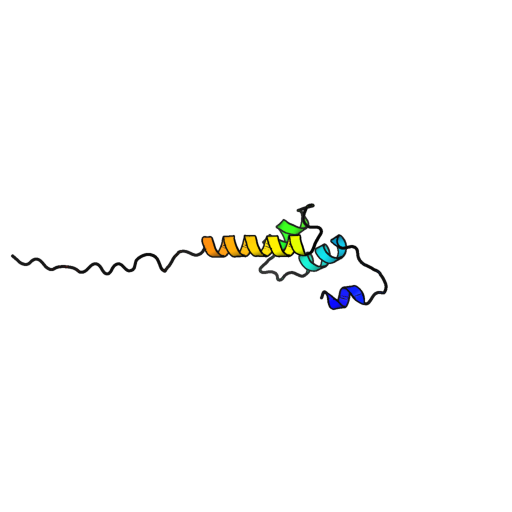N 1
ATOM 596 C CA . SER A 1 73 ? 22.789 -13.370 -40.633 1.00 46.91 73 SER A CA 1
ATOM 597 C C . SER A 1 73 ? 23.297 -14.582 -41.413 1.00 46.91 73 SER A C 1
ATOM 599 O O . SER A 1 73 ? 24.363 -15.132 -41.121 1.00 46.91 73 SER A O 1
ATOM 601 N N . ASN A 1 74 ? 22.506 -15.032 -42.389 1.00 53.41 74 ASN A N 1
ATOM 602 C CA . ASN A 1 74 ? 22.916 -16.058 -43.336 1.00 53.41 74 ASN A CA 1
ATOM 603 C C . ASN A 1 74 ? 24.066 -15.500 -44.188 1.00 53.41 74 ASN A C 1
ATOM 605 O O . ASN A 1 74 ? 23.868 -14.682 -45.088 1.00 53.41 74 ASN A O 1
ATOM 609 N N . SER A 1 75 ? 25.290 -15.918 -43.873 1.00 52.06 75 SER A N 1
ATOM 610 C CA . SER A 1 75 ? 26.488 -15.535 -44.617 1.00 52.06 75 SER A CA 1
ATOM 611 C C . SER A 1 75 ? 26.505 -16.268 -45.959 1.00 52.06 75 SER A C 1
ATOM 613 O O . SER A 1 75 ? 27.040 -17.370 -46.078 1.00 52.06 75 SER A O 1
ATOM 615 N N . HIS A 1 76 ? 25.919 -15.660 -46.992 1.00 53.25 76 HIS A N 1
ATOM 616 C CA . HIS A 1 76 ? 26.088 -16.120 -48.366 1.00 53.25 76 HIS A CA 1
ATOM 617 C C . HIS A 1 76 ? 27.538 -15.893 -48.808 1.00 53.25 76 HIS A C 1
ATOM 619 O O . HIS A 1 76 ? 27.970 -14.783 -49.112 1.00 53.25 76 HIS A O 1
ATOM 625 N N . LYS A 1 77 ? 28.293 -16.991 -48.831 1.00 51.00 77 LYS A N 1
ATOM 626 C CA . LYS A 1 77 ? 29.643 -17.098 -49.379 1.00 51.00 77 LYS A CA 1
ATOM 627 C C . LYS A 1 77 ? 29.575 -16.917 -50.902 1.00 51.00 77 LYS A C 1
ATOM 629 O O . LYS A 1 77 ? 29.304 -17.871 -51.623 1.00 51.00 77 LYS A O 1
ATOM 634 N N . LEU A 1 78 ? 29.809 -15.700 -51.391 1.00 50.78 78 LEU A N 1
ATOM 635 C CA . LEU A 1 78 ? 30.146 -15.464 -52.797 1.00 50.78 78 LEU A CA 1
ATOM 636 C C . LEU A 1 78 ? 31.615 -15.857 -53.004 1.00 50.78 78 LEU A C 1
ATOM 638 O O . LEU A 1 78 ? 32.520 -15.174 -52.534 1.00 50.78 78 LEU A O 1
ATOM 642 N N . LEU A 1 79 ? 31.834 -16.992 -53.666 1.00 47.28 79 LEU A N 1
ATOM 643 C CA . LEU A 1 79 ? 33.090 -17.314 -54.340 1.00 47.28 79 LEU A CA 1
ATOM 644 C C . LEU A 1 79 ? 32.868 -17.050 -55.834 1.00 47.28 79 LEU A C 1
ATOM 646 O O . LEU A 1 79 ? 32.046 -17.727 -56.450 1.00 47.28 79 LEU A O 1
ATOM 650 N N . VAL A 1 80 ? 33.579 -16.061 -56.374 1.00 56.62 80 VAL A N 1
ATOM 651 C CA . VAL A 1 80 ? 33.912 -15.936 -57.802 1.00 56.62 80 VAL A CA 1
ATOM 652 C C . VAL A 1 80 ? 35.411 -16.140 -57.916 1.00 56.62 80 VAL A C 1
ATOM 654 O O . VAL A 1 80 ? 36.124 -15.572 -57.055 1.00 56.62 80 VAL A O 1
#

Foldseek 3Di:
DLVVCVPPPDDDAQQRVQLVVLVPDDPVCVVVSVVLVPDPVRRHVVSVVVSVVVVVVVVVVPPPPPPPDPPPPPPDDDDD

pLDDT: mean 79.65, std 17.77, range [46.91, 95.88]

Radius of gyration: 23.23 Å; chains: 1; bounding box: 47×29×77 Å

Secondary structure (DSSP, 8-state):
-TTTGGGGS----HHHHHHHHHHTS-GGGHHHHHHHHT-TT--SHHHHHHHHHHHHHHHHHHS--TTS------------

Sequence (80 aa):
MIRELKTSGHVFTDEQQVEVVIKSLPKSWEHMVVNMTHNESVKTFDNIVRHFELETERLMVARPIEQAHVVESNSHKLLV